Protein AF-A0A2K8PG82-F1 (afdb_monomer)

Secondary structure (DSSP, 8-state):
---------------------------PPPPHHHHHHHHHHHHHHTT--HHHHHHHHHHHHHTT--HHHHHHHHHHHHHHHHH-S---TTT-HHHHHHHHHHHHHHS-------TTS---PPPPPPPPPP---

pLDDT: mean 77.02, std 19.37, range [42.94, 98.12]

Organism: NCBI:txid58340

Foldseek 3Di:
DDDDDDDDDDDDDDDPPPPPPPPPVDPDDDDPVLVVLLVVLLVVQAQPALVRLVVVLVVCVVVVHDPSNNVSSVVQNVVRVVVVGRRDCVPDVVSVVVVVVVVVVPPPCPPPPPPPPPPPDDDDDDDDDDDDD

Structure (mmCIF, N/CA/C/O backbone):
data_AF-A0A2K8PG82-F1
#
_entry.id   AF-A0A2K8PG82-F1
#
loop_
_atom_site.group_PDB
_atom_site.id
_atom_site.type_symbol
_atom_site.label_atom_id
_atom_site.label_alt_id
_atom_site.label_comp_id
_atom_site.label_asym_id
_atom_site.label_entity_id
_atom_site.label_seq_id
_atom_site.pdbx_PDB_ins_code
_atom_site.Cartn_x
_atom_site.Cartn_y
_atom_site.Cartn_z
_atom_site.occupancy
_atom_site.B_iso_or_equiv
_atom_site.auth_seq_id
_atom_site.auth_comp_id
_atom_site.auth_asym_id
_atom_site.auth_atom_id
_atom_site.pdbx_PDB_model_num
ATOM 1 N N . MET A 1 1 ? 5.252 42.878 70.531 1.00 43.06 1 MET A N 1
ATOM 2 C CA . MET A 1 1 ? 6.003 42.266 69.415 1.00 43.06 1 MET A CA 1
ATOM 3 C C . MET A 1 1 ? 5.011 41.502 68.558 1.00 43.06 1 MET A C 1
ATOM 5 O O . MET A 1 1 ? 4.597 40.420 68.938 1.00 43.06 1 MET A O 1
ATOM 9 N N . THR A 1 2 ? 4.560 42.102 67.464 1.00 43.25 2 THR A N 1
ATOM 10 C CA . THR A 1 2 ? 3.666 41.485 66.473 1.00 43.25 2 THR A CA 1
ATOM 11 C C . THR A 1 2 ? 4.427 41.425 65.153 1.00 43.25 2 THR A C 1
ATOM 13 O O . THR A 1 2 ? 4.837 42.488 64.684 1.00 43.25 2 THR A O 1
ATOM 16 N N . PRO A 1 3 ? 4.672 40.248 64.557 1.00 52.38 3 PRO A N 1
ATOM 17 C CA . PRO A 1 3 ? 5.204 40.194 63.206 1.00 52.38 3 PRO A CA 1
ATOM 18 C C . PRO A 1 3 ? 4.101 40.446 62.168 1.00 52.38 3 PRO A C 1
ATOM 20 O O . PRO A 1 3 ? 2.964 39.998 62.314 1.00 52.38 3 PRO A O 1
ATOM 23 N N . SER A 1 4 ? 4.485 41.196 61.134 1.00 42.94 4 SER A N 1
ATOM 24 C CA . SER A 1 4 ? 3.740 41.506 59.915 1.00 42.94 4 SER A CA 1
ATOM 25 C C . SER A 1 4 ? 3.173 40.269 59.224 1.00 42.94 4 SER A C 1
ATOM 27 O O . SER A 1 4 ? 3.865 39.267 59.066 1.00 42.94 4 SER A O 1
ATOM 29 N N . ALA A 1 5 ? 1.954 40.393 58.706 1.00 48.25 5 ALA A N 1
ATOM 30 C CA . ALA A 1 5 ? 1.398 39.480 57.720 1.00 48.25 5 ALA A CA 1
ATOM 31 C C 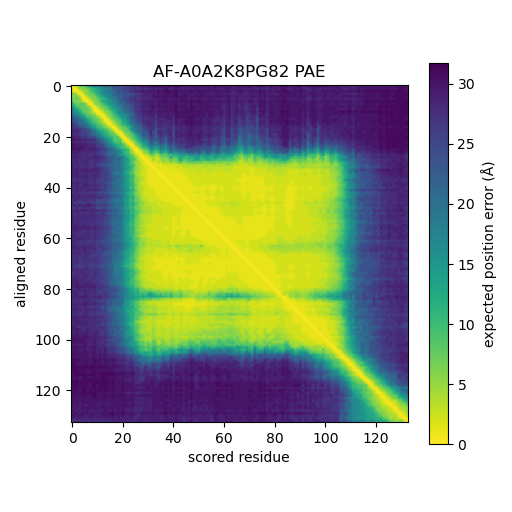. ALA A 1 5 ? 1.346 40.178 56.354 1.00 48.25 5 ALA A C 1
ATOM 33 O O . ALA A 1 5 ? 0.675 41.197 56.191 1.00 48.25 5 ALA A O 1
ATOM 34 N N . THR A 1 6 ? 2.051 39.630 55.367 1.00 52.75 6 THR A N 1
ATOM 35 C CA . THR A 1 6 ? 1.730 39.731 53.930 1.00 52.75 6 THR A CA 1
ATOM 36 C C . THR A 1 6 ? 2.380 38.533 53.204 1.00 52.75 6 THR A C 1
ATOM 38 O O . THR A 1 6 ? 3.178 37.825 53.815 1.00 52.75 6 THR A O 1
ATOM 41 N N . PRO A 1 7 ? 1.981 38.206 51.965 1.00 56.34 7 PRO A N 1
ATOM 42 C CA . PRO A 1 7 ? 1.109 37.085 51.633 1.00 56.34 7 PRO A CA 1
ATOM 43 C C . PRO A 1 7 ? 1.880 35.941 50.944 1.00 56.34 7 PRO A C 1
ATOM 45 O O . PRO A 1 7 ? 2.970 36.139 50.416 1.00 56.34 7 PRO A O 1
ATOM 48 N N . SER A 1 8 ? 1.309 34.741 50.863 1.00 44.09 8 SER A N 1
ATOM 49 C CA . SER A 1 8 ? 1.744 33.771 49.850 1.00 44.09 8 SER A CA 1
ATOM 50 C C . SER A 1 8 ? 0.539 33.296 49.072 1.00 44.09 8 SER A C 1
ATOM 52 O O . SER A 1 8 ? -0.352 32.624 49.586 1.00 44.09 8 SER A O 1
ATOM 54 N N . ALA A 1 9 ? 0.516 33.780 47.838 1.00 51.91 9 ALA A N 1
ATOM 55 C CA . ALA A 1 9 ? -0.427 33.442 46.807 1.00 51.91 9 ALA A CA 1
ATOM 56 C C . ALA A 1 9 ? -0.440 31.931 46.550 1.00 51.91 9 ALA A C 1
ATOM 58 O O . ALA A 1 9 ? 0.590 31.258 46.577 1.00 51.91 9 ALA A O 1
ATOM 59 N N . THR A 1 10 ? -1.641 31.441 46.272 1.00 61.31 10 THR A N 1
ATOM 60 C CA . THR A 1 10 ? -1.954 30.188 45.590 1.00 61.31 10 THR A CA 1
ATOM 61 C C . THR A 1 10 ? -0.931 29.863 44.491 1.00 61.31 10 THR A C 1
ATOM 63 O O . THR A 1 10 ? -0.684 30.732 43.652 1.00 61.31 10 THR A O 1
ATOM 66 N N . PRO A 1 11 ? -0.372 28.641 44.418 1.00 63.06 11 PRO A N 1
ATOM 67 C CA . PRO A 1 11 ? 0.352 28.219 43.224 1.00 63.06 11 PRO A CA 1
ATOM 68 C C . PRO A 1 11 ? -0.644 28.060 42.059 1.00 63.06 11 PRO A C 1
ATOM 70 O O . PRO A 1 11 ? -1.619 27.318 42.205 1.00 63.06 11 PRO A O 1
ATOM 73 N N . PRO A 1 12 ? -0.467 28.734 40.909 1.00 52.31 12 PRO A N 1
ATOM 74 C CA . PRO A 1 12 ? -1.252 28.419 39.728 1.00 52.31 12 PRO A CA 1
ATOM 75 C C . PRO A 1 12 ? -0.747 27.132 39.066 1.00 52.31 12 PRO A C 1
ATOM 77 O O . PRO A 1 12 ? 0.449 26.954 38.861 1.00 52.31 12 PRO A O 1
ATOM 80 N N . ALA A 1 13 ? -1.725 26.289 38.731 1.00 52.22 13 ALA A N 1
ATOM 81 C CA . ALA A 1 13 ? -1.764 25.314 37.645 1.00 52.22 13 ALA A CA 1
ATOM 82 C C . ALA A 1 13 ? -0.518 24.439 37.427 1.00 52.22 13 ALA A C 1
ATOM 84 O O . ALA A 1 13 ? 0.443 24.824 36.764 1.00 52.22 13 ALA A O 1
ATOM 85 N N . THR A 1 14 ? -0.628 23.185 37.869 1.00 55.62 14 THR A N 1
ATOM 86 C CA . THR A 1 14 ? 0.020 22.052 37.203 1.00 55.62 14 THR A CA 1
ATOM 87 C C . THR A 1 14 ? -0.182 22.196 35.687 1.00 55.62 14 THR A C 1
ATOM 89 O O . THR A 1 14 ? -1.331 22.390 35.272 1.00 55.62 14 THR A O 1
ATOM 92 N N . PRO A 1 15 ? 0.876 22.153 34.855 1.00 58.94 15 PRO A N 1
ATOM 93 C CA . PRO A 1 15 ? 0.691 22.100 33.409 1.00 58.94 15 PRO A CA 1
ATOM 94 C C . PRO A 1 15 ? -0.191 20.891 33.058 1.00 58.94 15 PRO A C 1
ATOM 96 O O . PRO A 1 15 ? -0.162 19.896 33.792 1.00 58.94 15 PRO A O 1
ATOM 99 N N . PRO A 1 16 ? -1.009 20.967 31.991 1.00 54.69 16 PRO A N 1
ATOM 100 C CA . PRO A 1 16 ? -1.731 19.799 31.522 1.00 54.69 16 PRO A CA 1
ATOM 101 C C . PRO A 1 16 ? -0.721 18.680 31.303 1.00 54.69 16 PRO A C 1
ATOM 103 O O . PRO A 1 16 ? 0.362 18.906 30.772 1.00 54.69 16 PRO A O 1
ATOM 106 N N . ASP A 1 17 ? -1.100 17.510 31.791 1.00 54.00 17 ASP A N 1
ATOM 107 C CA . ASP A 1 17 ? -0.487 16.220 31.546 1.00 54.00 17 ASP A CA 1
ATOM 108 C C . ASP A 1 17 ? -0.034 16.124 30.076 1.00 54.00 17 ASP A C 1
ATOM 110 O O . ASP A 1 17 ? -0.809 15.775 29.190 1.00 54.00 17 ASP A O 1
ATOM 114 N N . GLU A 1 18 ? 1.238 16.436 29.807 1.00 45.66 18 GLU A N 1
ATOM 115 C CA . GLU A 1 18 ? 1.930 16.101 28.555 1.00 45.66 18 GLU A CA 1
ATOM 116 C C . GLU A 1 18 ? 2.244 14.593 28.509 1.00 45.66 18 GLU A C 1
ATOM 118 O O . GLU A 1 18 ? 3.191 14.154 27.868 1.00 45.66 18 GLU A O 1
ATOM 123 N N . SER A 1 19 ? 1.406 13.773 29.154 1.00 45.84 19 SER A N 1
ATOM 124 C CA . SER A 1 19 ? 1.235 12.359 28.837 1.00 45.84 19 SER A CA 1
ATOM 125 C C . SER A 1 19 ? 0.207 12.206 27.712 1.00 45.84 19 SER A C 1
ATOM 127 O O . SER A 1 19 ? -0.582 11.261 27.681 1.00 45.84 19 SER A O 1
ATOM 129 N N . ALA A 1 20 ? 0.234 13.106 26.723 1.00 48.38 20 ALA A N 1
ATOM 130 C CA . ALA A 1 20 ? -0.091 12.698 25.368 1.00 48.38 20 ALA A CA 1
ATOM 131 C C . ALA A 1 20 ? 1.030 11.743 24.969 1.00 48.38 20 ALA A C 1
ATOM 133 O O . ALA A 1 20 ? 2.053 12.159 24.439 1.00 48.38 20 ALA A O 1
ATOM 134 N N . VAL A 1 21 ? 0.849 10.483 25.365 1.00 45.78 21 VAL A N 1
ATOM 135 C CA . VAL A 1 21 ? 1.650 9.335 24.981 1.00 45.78 21 VAL A CA 1
ATOM 136 C C . VAL A 1 21 ? 2.074 9.515 23.533 1.00 45.78 21 VAL A C 1
ATOM 138 O O . VAL A 1 21 ? 1.299 9.307 22.599 1.00 45.78 21 VAL A O 1
AT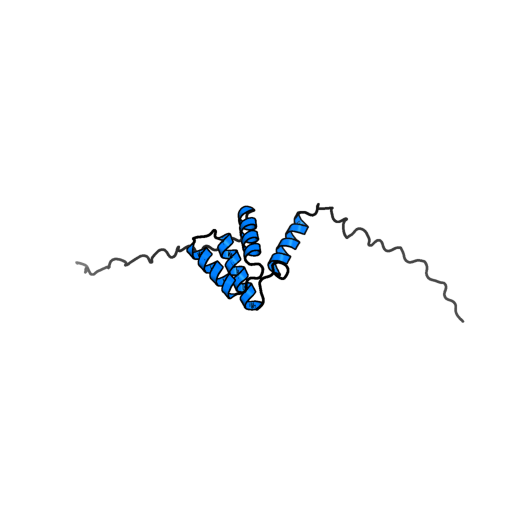OM 141 N N . GLU A 1 22 ? 3.327 9.929 23.362 1.00 43.25 22 GLU A N 1
ATOM 142 C CA . GLU A 1 22 ? 4.121 9.562 22.215 1.00 43.25 22 GL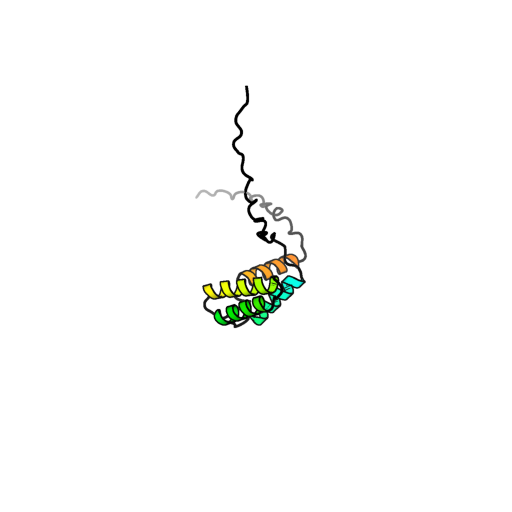U A CA 1
ATOM 143 C C . GLU A 1 22 ? 4.020 8.043 22.205 1.00 43.25 22 GLU A C 1
ATOM 145 O O . GLU A 1 22 ? 4.689 7.343 22.966 1.00 43.25 22 GLU A O 1
ATOM 150 N N . ALA A 1 23 ? 3.047 7.531 21.452 1.00 49.56 23 ALA A N 1
ATOM 151 C CA . ALA A 1 23 ? 2.952 6.135 21.116 1.00 49.56 23 ALA A CA 1
ATOM 152 C C . ALA A 1 23 ? 4.149 5.872 20.207 1.00 49.56 23 ALA A C 1
ATOM 154 O O . ALA A 1 23 ? 4.022 5.737 18.992 1.00 49.56 23 ALA A O 1
ATOM 155 N N . VAL A 1 24 ? 5.338 5.855 20.812 1.00 47.69 24 VAL A N 1
ATOM 156 C CA . VAL A 1 24 ? 6.472 5.101 20.329 1.00 47.69 24 VAL A CA 1
ATOM 157 C C . VAL A 1 24 ? 5.925 3.689 20.303 1.00 47.69 24 VAL A C 1
ATOM 159 O O . VAL A 1 24 ? 5.869 3.004 21.323 1.00 47.69 24 VAL A O 1
ATOM 162 N N . ALA A 1 25 ? 5.357 3.312 19.160 1.00 54.88 25 ALA A N 1
ATOM 163 C CA . ALA A 1 25 ? 5.013 1.941 18.893 1.00 54.88 25 ALA A CA 1
ATOM 164 C C . ALA A 1 25 ? 6.334 1.194 19.040 1.00 54.88 25 ALA A C 1
ATOM 166 O O . ALA A 1 25 ? 7.198 1.276 18.164 1.00 54.88 25 ALA A O 1
ATOM 167 N N . GLU A 1 26 ? 6.519 0.557 20.200 1.00 52.03 26 GLU A N 1
ATOM 168 C CA . GLU A 1 26 ? 7.563 -0.434 20.420 1.00 52.03 26 GLU A CA 1
ATOM 169 C C . GLU A 1 26 ? 7.655 -1.262 19.135 1.00 52.03 26 GLU A C 1
ATOM 171 O O . GLU A 1 26 ? 6.597 -1.619 18.600 1.00 52.03 26 GLU A O 1
ATOM 176 N N . PRO A 1 27 ? 8.856 -1.525 18.590 1.00 57.81 27 PRO A N 1
ATOM 177 C CA . PRO A 1 27 ? 8.999 -2.297 17.365 1.00 57.81 27 PRO A CA 1
ATOM 178 C C . PRO A 1 27 ? 8.396 -3.692 17.571 1.00 57.81 27 PRO A C 1
ATOM 180 O O . PRO A 1 27 ? 9.050 -4.626 18.029 1.00 57.81 27 PRO A O 1
ATOM 183 N N . HIS A 1 28 ? 7.110 -3.811 17.259 1.00 68.44 28 HIS A N 1
ATOM 184 C CA . HIS A 1 2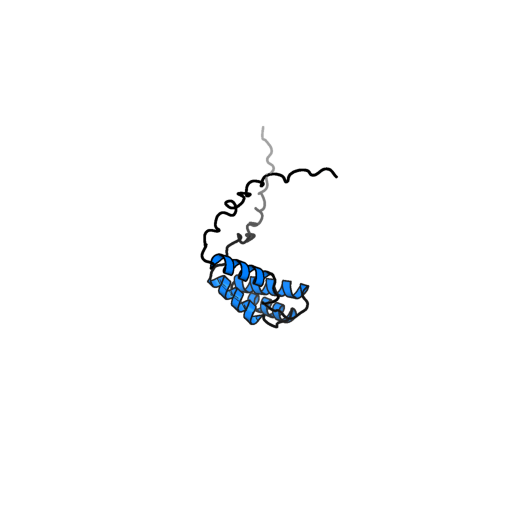8 ? 6.329 -5.021 17.371 1.00 68.44 28 HIS A CA 1
ATOM 185 C C . HIS A 1 28 ? 6.451 -5.765 16.052 1.00 68.44 28 HIS A C 1
ATOM 187 O O . HIS A 1 28 ? 6.250 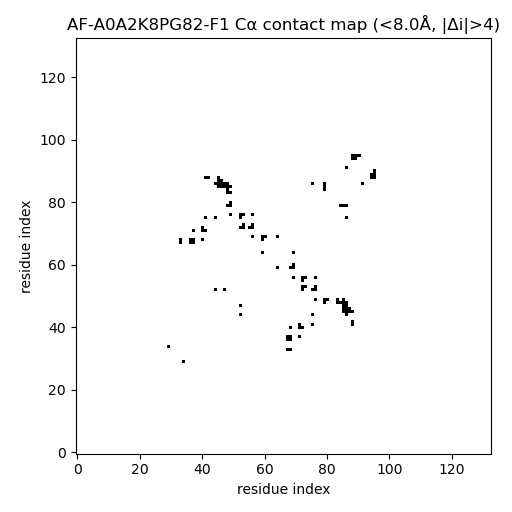-5.200 14.972 1.00 68.44 28 HIS A O 1
ATOM 193 N N . GLU A 1 29 ? 6.803 -7.045 16.135 1.00 75.38 29 GLU A N 1
ATOM 194 C CA . GLU A 1 29 ? 6.717 -7.906 14.969 1.00 75.38 29 GLU A CA 1
ATOM 195 C C . GLU A 1 29 ? 5.247 -7.965 14.527 1.00 75.38 29 GLU A C 1
ATOM 197 O O . GLU A 1 29 ? 4.407 -8.363 15.331 1.00 75.38 29 GLU A O 1
ATOM 202 N N . PRO A 1 30 ? 4.915 -7.595 13.277 1.00 79.75 30 PRO A N 1
ATOM 203 C CA . PRO A 1 30 ? 3.526 -7.495 12.862 1.00 79.75 30 PRO A CA 1
ATOM 204 C C . PRO A 1 30 ? 2.826 -8.847 12.986 1.00 79.75 30 PRO A C 1
ATOM 206 O O . PRO A 1 30 ? 3.335 -9.861 12.508 1.00 79.75 30 PRO A O 1
ATOM 209 N N . GLY A 1 31 ? 1.638 -8.878 13.582 1.00 86.38 31 GLY A N 1
ATOM 210 C CA . GLY A 1 31 ? 0.850 -10.101 13.722 1.00 86.38 31 GLY A CA 1
ATOM 211 C C . GLY A 1 31 ? 0.396 -10.675 12.365 1.00 86.38 31 GLY A C 1
ATOM 212 O O . GLY A 1 31 ? 0.438 -9.992 11.341 1.00 86.38 31 GLY A O 1
ATOM 213 N N . PRO A 1 32 ? -0.081 -11.936 12.297 1.00 86.38 32 PRO A N 1
ATOM 214 C CA . PRO A 1 32 ? -0.599 -12.519 11.051 1.00 86.38 32 PRO A CA 1
ATOM 215 C C . PRO A 1 32 ? -1.738 -11.708 10.408 1.00 86.38 32 PRO A C 1
ATOM 217 O O . PRO A 1 32 ? -1.771 -11.558 9.189 1.00 86.38 32 PRO A O 1
ATOM 220 N N . GLY A 1 33 ? -2.644 -11.154 11.223 1.00 88.81 33 GLY A N 1
ATOM 221 C CA . GLY A 1 33 ? -3.746 -10.310 10.749 1.00 88.81 33 GLY A CA 1
ATOM 222 C C . GLY A 1 33 ? -3.267 -8.984 10.158 1.00 88.81 33 GLY A C 1
ATOM 223 O O . GLY A 1 33 ? -3.714 -8.598 9.080 1.00 88.81 33 GLY A O 1
ATOM 224 N N . GLU A 1 34 ? -2.300 -8.335 10.808 1.00 92.06 34 GLU A N 1
ATOM 225 C CA . GLU A 1 34 ? -1.684 -7.104 10.306 1.00 92.06 34 GLU A CA 1
ATOM 226 C C . GLU A 1 34 ? -0.924 -7.363 9.006 1.00 92.06 34 GLU A C 1
ATOM 228 O O . GLU A 1 34 ? -1.084 -6.624 8.040 1.00 92.06 34 GLU A O 1
ATOM 233 N N . ARG A 1 35 ? -0.151 -8.455 8.934 1.00 91.00 35 ARG A N 1
ATOM 234 C CA . ARG A 1 35 ? 0.538 -8.868 7.701 1.00 91.00 35 ARG A CA 1
ATOM 235 C C . ARG A 1 35 ? -0.447 -9.050 6.545 1.00 91.00 35 ARG A C 1
ATOM 237 O O . ARG A 1 35 ? -0.223 -8.492 5.475 1.00 91.00 35 ARG A O 1
ATOM 244 N N . ALA A 1 36 ? -1.558 -9.749 6.777 1.00 92.69 36 ALA A N 1
ATOM 245 C CA . ALA A 1 36 ? -2.602 -9.924 5.769 1.00 92.69 36 ALA A CA 1
ATOM 246 C C . ALA A 1 36 ? -3.263 -8.593 5.366 1.00 92.69 36 ALA A C 1
ATOM 248 O O . ALA A 1 36 ? -3.584 -8.396 4.196 1.00 92.69 36 ALA A O 1
ATOM 249 N N . ALA A 1 37 ? -3.455 -7.665 6.308 1.00 95.06 37 ALA A N 1
ATOM 250 C CA . ALA A 1 37 ? -3.987 -6.339 6.015 1.00 95.06 37 ALA A CA 1
ATOM 251 C C . ALA A 1 37 ? -3.038 -5.527 5.121 1.00 95.06 37 ALA A C 1
ATOM 253 O O . ALA A 1 37 ? -3.480 -4.980 4.112 1.00 95.06 37 ALA A O 1
ATOM 254 N N . ARG A 1 38 ? -1.736 -5.528 5.429 1.00 94.75 38 ARG A N 1
ATOM 255 C CA . ARG A 1 38 ? -0.706 -4.881 4.600 1.00 94.75 38 ARG A CA 1
ATOM 256 C C . ARG A 1 38 ? -0.619 -5.507 3.207 1.00 94.75 38 ARG A C 1
ATOM 258 O O . ARG A 1 38 ? -0.537 -4.790 2.217 1.00 94.75 38 ARG A O 1
ATOM 265 N N . ASP A 1 39 ? -0.696 -6.835 3.110 1.00 94.94 39 ASP A N 1
ATOM 266 C CA . ASP A 1 39 ? -0.660 -7.537 1.821 1.00 94.94 39 ASP A CA 1
ATOM 267 C C . ASP A 1 39 ? -1.885 -7.197 0.942 1.00 94.94 39 ASP A C 1
ATOM 269 O O . ASP A 1 39 ? -1.736 -7.050 -0.273 1.00 94.94 39 ASP A O 1
ATOM 273 N N . ARG A 1 40 ? -3.071 -6.969 1.531 1.00 96.31 40 ARG A N 1
ATOM 274 C CA . ARG A 1 40 ? -4.242 -6.448 0.794 1.00 96.31 40 ARG A CA 1
ATOM 275 C C . ARG A 1 40 ? -4.019 -5.032 0.274 1.00 96.31 40 ARG A C 1
ATOM 277 O O . ARG A 1 40 ? -4.254 -4.793 -0.904 1.00 96.31 40 ARG A O 1
ATOM 284 N N . VAL A 1 41 ? -3.502 -4.135 1.113 1.00 97.62 41 VAL A N 1
ATOM 285 C CA . VAL A 1 41 ? -3.176 -2.757 0.706 1.00 97.62 41 VAL A CA 1
ATOM 286 C C . VAL A 1 41 ? -2.211 -2.748 -0.481 1.00 97.62 41 VAL A C 1
ATOM 288 O O . VAL A 1 41 ? -2.447 -2.057 -1.465 1.00 97.62 41 VAL A O 1
ATOM 291 N N . ARG A 1 42 ? -1.163 -3.579 -0.450 1.00 96.94 42 ARG A N 1
ATOM 292 C CA . ARG A 1 42 ? -0.214 -3.706 -1.571 1.00 96.94 42 ARG A CA 1
ATOM 293 C C . ARG A 1 42 ? -0.874 -4.194 -2.855 1.00 96.94 42 ARG A C 1
ATOM 295 O O . ARG A 1 42 ? -0.504 -3.740 -3.935 1.00 96.94 42 ARG A O 1
ATOM 302 N N . ALA A 1 43 ? -1.810 -5.136 -2.746 1.00 96.94 43 ALA A N 1
ATOM 303 C CA . ALA A 1 43 ? -2.553 -5.644 -3.892 1.00 96.94 43 ALA A CA 1
ATOM 304 C C . ALA A 1 43 ? -3.474 -4.567 -4.488 1.00 96.94 43 ALA A C 1
ATOM 306 O O . ALA A 1 43 ? -3.526 -4.426 -5.706 1.00 96.94 43 ALA A O 1
ATOM 307 N N . GLU A 1 44 ? -4.148 -3.783 -3.645 1.00 97.38 44 GLU A N 1
ATOM 308 C CA . GLU A 1 44 ? -4.994 -2.656 -4.061 1.00 97.38 44 GLU A CA 1
ATOM 309 C C . GLU A 1 44 ? -4.181 -1.517 -4.687 1.00 97.38 44 GLU A C 1
ATOM 311 O O . GLU A 1 44 ? -4.597 -0.921 -5.677 1.00 97.38 44 GLU A O 1
ATOM 316 N N . ALA A 1 45 ? -3.000 -1.238 -4.139 1.00 97.31 45 ALA A N 1
ATOM 317 C CA . ALA A 1 45 ? -2.111 -0.197 -4.629 1.00 97.31 45 ALA A CA 1
ATOM 318 C C . ALA A 1 45 ? -1.424 -0.555 -5.956 1.00 97.31 45 ALA A C 1
ATOM 320 O O . ALA A 1 45 ? -0.832 0.320 -6.582 1.00 97.31 45 ALA A O 1
ATOM 321 N N . ALA A 1 46 ? -1.434 -1.819 -6.391 1.00 97.19 46 ALA A N 1
ATOM 322 C CA . ALA A 1 46 ? -0.702 -2.248 -7.580 1.00 97.19 46 ALA A CA 1
ATOM 323 C C . ALA A 1 46 ? -1.147 -1.467 -8.834 1.00 97.19 46 ALA A C 1
ATOM 325 O O . ALA A 1 46 ? -2.317 -1.458 -9.208 1.00 97.19 46 ALA A O 1
ATOM 326 N N . GLY A 1 47 ? -0.194 -0.811 -9.499 1.00 96.75 47 GLY A N 1
ATOM 327 C CA . GLY A 1 47 ? -0.440 0.053 -10.656 1.00 96.75 47 GLY A CA 1
ATOM 328 C C . GLY A 1 47 ? -0.852 1.490 -10.313 1.00 96.75 47 GLY A C 1
ATOM 329 O O . GLY A 1 47 ? -0.958 2.319 -11.217 1.00 96.75 47 GLY A O 1
ATOM 330 N N . MET A 1 48 ? -1.061 1.813 -9.036 1.00 97.38 48 MET A N 1
ATOM 331 C CA . MET A 1 48 ? -1.490 3.136 -8.589 1.00 97.38 48 MET A CA 1
ATOM 332 C C . MET A 1 48 ? -0.321 4.130 -8.596 1.00 97.38 48 MET A C 1
ATOM 334 O O . MET A 1 48 ? 0.820 3.776 -8.304 1.00 97.38 48 MET A O 1
ATOM 338 N N . THR A 1 49 ? -0.592 5.386 -8.939 1.00 96.50 49 THR A N 1
ATOM 339 C CA . THR A 1 49 ? 0.386 6.481 -8.872 1.00 96.50 49 THR A CA 1
ATOM 340 C C . THR A 1 49 ? 0.279 7.226 -7.541 1.00 96.50 49 THR A C 1
ATOM 342 O O . THR A 1 49 ? -0.697 7.062 -6.808 1.00 96.50 49 THR A O 1
ATOM 345 N N . HIS A 1 50 ? 1.271 8.071 -7.235 1.00 96.00 50 HIS A N 1
ATOM 346 C CA . HIS A 1 50 ? 1.338 8.841 -5.984 1.00 96.00 50 HIS A CA 1
ATOM 347 C C . HIS A 1 50 ? 0.019 9.551 -5.598 1.00 96.00 50 HIS A C 1
ATOM 349 O O . HIS A 1 50 ? -0.436 9.342 -4.473 1.00 96.00 50 HIS A O 1
ATOM 355 N N . PRO A 1 51 ? -0.675 10.288 -6.496 1.00 96.25 51 PRO A N 1
ATOM 356 C CA . PRO A 1 51 ? -1.944 10.928 -6.144 1.00 96.25 51 PRO A CA 1
ATOM 357 C C . PRO A 1 51 ? -3.035 9.942 -5.716 1.00 96.25 51 PRO A C 1
ATOM 359 O O . PRO A 1 51 ? -3.768 10.225 -4.773 1.00 96.25 51 PRO A O 1
ATOM 362 N N . GLY A 1 52 ? -3.120 8.782 -6.375 1.00 96.50 52 GLY A N 1
ATOM 363 C CA . GLY A 1 52 ? -4.096 7.750 -6.026 1.00 96.50 52 GLY A CA 1
ATOM 364 C C . GLY A 1 52 ? -3.799 7.119 -4.667 1.00 96.50 52 GLY A C 1
ATOM 365 O O . GLY A 1 52 ? -4.704 6.966 -3.851 1.00 96.50 52 GLY A O 1
ATOM 366 N N . ALA A 1 53 ? -2.526 6.827 -4.383 1.00 97.12 53 ALA A N 1
ATOM 367 C CA . ALA A 1 53 ? -2.120 6.287 -3.086 1.00 97.12 53 ALA A CA 1
ATOM 368 C C . ALA A 1 53 ? -2.378 7.290 -1.948 1.00 97.12 53 ALA A C 1
ATOM 370 O O . ALA A 1 53 ? -2.839 6.908 -0.873 1.00 97.12 53 ALA A O 1
ATOM 371 N N . ARG A 1 54 ? -2.150 8.585 -2.200 1.00 97.81 54 ARG A N 1
ATOM 372 C CA . ARG A 1 54 ? -2.471 9.662 -1.259 1.00 97.81 54 ARG A CA 1
ATOM 373 C C . ARG A 1 54 ? -3.975 9.769 -0.997 1.00 97.81 54 ARG A C 1
ATOM 375 O O . ARG A 1 54 ? -4.374 9.919 0.153 1.00 97.81 54 ARG A O 1
ATOM 382 N N . GLU A 1 55 ? -4.812 9.688 -2.029 1.00 98.12 55 GLU A N 1
ATOM 383 C CA . GLU A 1 55 ? -6.272 9.688 -1.863 1.00 98.12 55 GLU A CA 1
ATOM 384 C C . GLU A 1 55 ? -6.742 8.484 -1.032 1.00 98.12 55 GLU A C 1
ATOM 386 O O . GLU A 1 55 ? -7.518 8.647 -0.089 1.00 98.12 55 GLU A O 1
ATOM 391 N N . ALA A 1 56 ? -6.217 7.291 -1.323 1.00 98.00 56 ALA A N 1
ATOM 392 C CA . ALA A 1 56 ? -6.524 6.076 -0.576 1.00 98.00 56 ALA A CA 1
ATOM 393 C C . ALA A 1 56 ? -6.082 6.161 0.897 1.00 98.00 56 ALA A C 1
ATOM 395 O O . ALA A 1 56 ? -6.827 5.741 1.785 1.00 98.00 56 ALA A O 1
ATOM 396 N N . LEU A 1 57 ? -4.915 6.755 1.176 1.00 98.12 57 LEU A N 1
ATOM 397 C CA . LEU A 1 57 ? -4.439 7.006 2.539 1.00 98.12 57 LEU A CA 1
ATOM 398 C C . LEU A 1 57 ? -5.400 7.909 3.321 1.00 98.12 57 LEU A C 1
ATOM 400 O O . LEU A 1 57 ? -5.771 7.594 4.453 1.00 98.12 57 LEU A O 1
ATOM 404 N N . GLU A 1 58 ? -5.819 9.022 2.722 1.00 98.12 58 GLU A N 1
ATOM 405 C CA . GLU A 1 58 ? -6.749 9.954 3.362 1.00 98.12 58 GLU A CA 1
ATOM 406 C C . GLU A 1 58 ? -8.125 9.311 3.582 1.00 98.12 58 GLU A C 1
ATOM 408 O O . GLU A 1 58 ? -8.710 9.455 4.658 1.00 98.12 58 GLU A O 1
ATOM 413 N N . ALA A 1 59 ? -8.609 8.513 2.624 1.00 98.00 59 ALA A N 1
ATOM 414 C CA . ALA A 1 59 ? -9.839 7.741 2.780 1.00 98.00 59 ALA A CA 1
ATOM 415 C C . ALA A 1 59 ? -9.739 6.713 3.921 1.00 98.00 59 ALA A C 1
ATOM 417 O O . ALA A 1 59 ? -10.658 6.607 4.736 1.00 98.00 59 ALA A O 1
ATOM 418 N N . ALA A 1 60 ? -8.618 5.993 4.031 1.00 97.31 60 ALA A N 1
ATOM 419 C CA . ALA A 1 60 ? -8.386 5.029 5.105 1.00 97.31 60 ALA A CA 1
ATOM 420 C C . ALA A 1 60 ? -8.362 5.706 6.486 1.00 97.31 60 ALA A C 1
ATOM 422 O O . ALA A 1 60 ? -8.973 5.204 7.432 1.00 97.31 60 ALA A O 1
ATOM 423 N N . ARG A 1 61 ? -7.718 6.876 6.600 1.00 97.31 61 ARG A N 1
ATOM 424 C CA . ARG A 1 61 ? -7.718 7.686 7.830 1.00 97.31 61 ARG A CA 1
ATOM 425 C C . ARG A 1 61 ? -9.123 8.161 8.192 1.00 97.31 61 ARG A C 1
ATOM 427 O O . ARG A 1 61 ? -9.543 7.995 9.334 1.00 97.31 61 ARG A O 1
ATOM 434 N N . ALA A 1 62 ? -9.868 8.697 7.225 1.00 96.75 62 ALA A N 1
ATOM 435 C CA . ALA A 1 62 ? -11.231 9.182 7.438 1.00 96.75 62 ALA A CA 1
ATOM 436 C C . ALA A 1 62 ? -12.208 8.061 7.832 1.00 96.75 62 ALA A C 1
ATOM 438 O O . ALA A 1 62 ? -13.122 8.286 8.623 1.00 96.75 62 ALA A O 1
ATOM 439 N N . ALA A 1 63 ? -11.998 6.849 7.316 1.00 96.69 63 ALA A N 1
ATOM 440 C CA . ALA A 1 63 ? -12.785 5.672 7.667 1.00 96.69 63 ALA A CA 1
ATOM 441 C C . ALA A 1 63 ? -12.431 5.078 9.044 1.00 96.69 63 ALA A C 1
ATOM 443 O O . ALA A 1 63 ? -13.107 4.149 9.486 1.00 96.69 63 ALA A O 1
ATOM 444 N N . GLY A 1 64 ? -11.382 5.571 9.715 1.00 94.38 64 GLY A N 1
ATOM 445 C CA . GLY A 1 64 ? -10.874 4.965 10.947 1.00 94.38 64 GLY A CA 1
ATOM 446 C C . GLY A 1 64 ? -10.361 3.542 10.720 1.00 94.38 64 GLY A C 1
ATOM 447 O O . GLY A 1 64 ? -10.610 2.661 11.543 1.00 94.38 64 GLY A O 1
ATOM 448 N N . ALA A 1 65 ? -9.712 3.299 9.575 1.00 94.81 65 ALA A N 1
ATOM 449 C CA . ALA A 1 65 ? -9.174 1.992 9.227 1.00 94.81 65 ALA A CA 1
ATOM 450 C C . ALA A 1 65 ? -8.133 1.507 10.249 1.00 94.81 65 ALA A C 1
ATOM 452 O O . ALA A 1 65 ? -7.545 2.287 10.999 1.00 94.81 65 ALA A O 1
ATOM 453 N N . ASP A 1 66 ? -7.889 0.196 10.234 1.00 93.75 66 ASP A N 1
ATOM 454 C CA . ASP A 1 66 ? -6.880 -0.441 11.075 1.00 93.75 66 ASP A CA 1
ATOM 455 C C . ASP A 1 66 ? -5.508 0.260 10.942 1.00 93.75 66 ASP A C 1
ATOM 457 O O . ASP A 1 66 ? -5.100 0.605 9.824 1.00 93.75 66 ASP A O 1
ATOM 461 N N . PRO A 1 67 ? -4.768 0.471 12.045 1.00 93.38 67 PRO A N 1
ATOM 462 C CA . PRO A 1 67 ? -3.490 1.178 12.007 1.00 93.38 67 PRO A CA 1
ATOM 463 C C . PRO A 1 67 ? -2.470 0.530 11.063 1.00 93.38 67 PRO A C 1
ATOM 465 O O . PRO A 1 67 ? -1.691 1.249 10.437 1.00 93.38 67 PRO A O 1
ATOM 468 N N . ALA A 1 68 ? -2.486 -0.797 10.883 1.00 93.00 68 ALA A N 1
ATOM 469 C CA . ALA A 1 68 ? -1.597 -1.468 9.939 1.00 93.00 68 ALA A CA 1
ATOM 470 C C . ALA A 1 68 ? -1.939 -1.137 8.477 1.00 93.00 68 ALA A C 1
ATOM 472 O O . ALA A 1 68 ? -1.035 -1.083 7.644 1.00 93.00 68 ALA A O 1
ATOM 473 N N . VAL A 1 69 ? -3.218 -0.892 8.1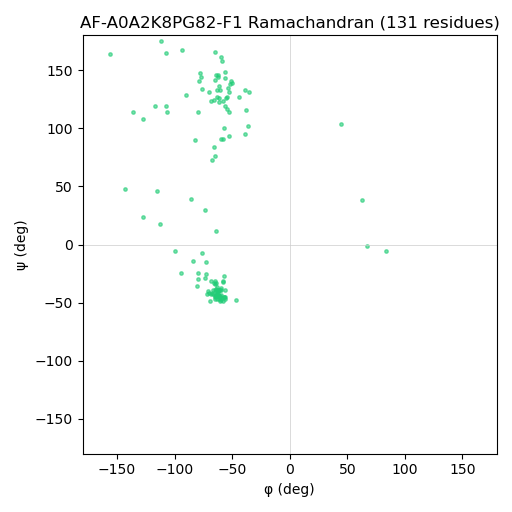67 1.00 96.62 69 VAL A N 1
ATOM 474 C CA . VAL A 1 69 ? -3.675 -0.446 6.839 1.00 96.62 69 VAL A CA 1
ATOM 475 C C . VAL A 1 69 ? -3.199 0.978 6.571 1.00 96.62 69 VAL A C 1
ATOM 477 O O . VAL A 1 69 ? -2.604 1.237 5.527 1.00 96.62 69 VAL A O 1
ATOM 480 N N . VAL A 1 70 ? -3.410 1.889 7.526 1.00 97.12 70 VAL A N 1
ATOM 481 C CA . VAL A 1 70 ? -2.985 3.294 7.401 1.00 97.12 70 VAL A CA 1
ATOM 482 C C . VAL A 1 70 ? -1.465 3.395 7.262 1.00 97.12 70 VAL A C 1
ATOM 484 O O . VAL A 1 70 ? -0.975 4.115 6.393 1.00 97.12 70 VAL A O 1
ATOM 487 N N . ALA A 1 71 ? -0.719 2.641 8.073 1.00 95.81 71 ALA A N 1
ATOM 488 C CA . ALA A 1 71 ? 0.739 2.623 8.021 1.00 95.81 71 ALA A CA 1
ATOM 489 C C . ALA A 1 71 ? 1.271 2.122 6.668 1.00 95.81 71 ALA A C 1
ATOM 491 O O . ALA A 1 71 ? 2.228 2.688 6.141 1.00 95.81 71 ALA A O 1
ATOM 492 N N . GLU A 1 72 ? 0.657 1.092 6.075 1.00 97.00 72 GLU A N 1
ATOM 493 C CA . GLU A 1 72 ? 1.105 0.593 4.770 1.00 97.00 72 GLU A CA 1
ATOM 494 C C . GLU A 1 72 ? 0.772 1.569 3.637 1.00 97.00 72 GLU A C 1
ATOM 496 O O . GLU A 1 72 ? 1.622 1.792 2.777 1.00 97.00 72 GLU A O 1
ATOM 501 N N . TRP A 1 73 ? -0.404 2.209 3.656 1.00 98.12 73 TRP A N 1
ATOM 502 C CA . TRP A 1 73 ? -0.741 3.249 2.677 1.00 98.12 73 TRP A CA 1
ATOM 503 C C . TRP A 1 73 ? 0.236 4.424 2.724 1.00 98.12 73 TRP A C 1
ATOM 505 O O . TRP A 1 73 ? 0.701 4.868 1.677 1.00 98.12 73 TRP A O 1
ATOM 515 N N . GLN A 1 74 ? 0.599 4.885 3.924 1.00 96.62 74 GLN A N 1
ATOM 516 C CA . GLN A 1 74 ? 1.589 5.948 4.091 1.00 96.62 74 GLN A CA 1
ATOM 517 C C . GLN A 1 74 ? 2.950 5.540 3.523 1.00 96.62 74 GLN A C 1
ATOM 519 O O . GLN A 1 74 ? 3.567 6.281 2.766 1.00 96.62 74 GLN A O 1
ATOM 524 N N . ARG A 1 75 ? 3.389 4.320 3.820 1.00 95.81 75 ARG A N 1
ATOM 525 C CA . ARG A 1 75 ? 4.673 3.798 3.361 1.00 95.81 75 ARG A CA 1
ATOM 526 C C . ARG A 1 75 ? 4.736 3.617 1.834 1.00 95.81 75 ARG A C 1
ATOM 528 O O . ARG A 1 75 ? 5.801 3.778 1.238 1.00 95.81 75 ARG A O 1
ATOM 535 N N . ILE A 1 76 ? 3.614 3.278 1.195 1.00 96.19 76 ILE A N 1
ATOM 536 C CA . ILE A 1 76 ? 3.496 3.226 -0.271 1.00 96.19 76 ILE A CA 1
ATOM 537 C C . ILE A 1 76 ? 3.496 4.636 -0.871 1.00 96.19 76 ILE A C 1
ATOM 539 O O . ILE A 1 76 ? 4.169 4.857 -1.875 1.00 96.19 76 ILE A O 1
ATOM 543 N N . GLU A 1 77 ? 2.777 5.585 -0.268 1.00 95.62 77 GLU A N 1
ATOM 544 C CA . GLU A 1 77 ? 2.759 6.986 -0.707 1.00 95.62 77 GLU A CA 1
ATOM 545 C C . GLU A 1 77 ? 4.172 7.580 -0.697 1.00 95.62 77 GLU A C 1
ATOM 547 O O . GLU A 1 77 ? 4.623 8.065 -1.734 1.00 95.62 77 GLU A O 1
ATOM 552 N N . GLU A 1 78 ? 4.913 7.402 0.399 1.00 94.38 78 GLU A N 1
ATOM 553 C CA . GLU A 1 78 ? 6.307 7.838 0.532 1.00 94.38 78 GLU A CA 1
ATOM 554 C C . GLU A 1 78 ? 7.208 7.185 -0.531 1.00 94.38 78 GLU A C 1
ATOM 556 O O . GLU A 1 78 ? 7.960 7.868 -1.223 1.00 94.38 78 GLU A O 1
ATOM 561 N N . HIS A 1 79 ? 7.080 5.870 -0.749 1.00 93.75 79 HIS A N 1
ATOM 562 C CA . HIS A 1 79 ? 7.841 5.176 -1.793 1.00 93.75 79 HIS A CA 1
ATOM 563 C C . HIS A 1 79 ? 7.560 5.731 -3.201 1.00 93.75 79 HIS A C 1
ATOM 565 O O . HIS A 1 79 ? 8.466 5.821 -4.033 1.00 93.75 79 HIS A O 1
ATOM 571 N N . LEU A 1 80 ? 6.310 6.104 -3.481 1.00 94.69 80 LEU A N 1
ATOM 572 C CA . LEU A 1 80 ? 5.905 6.632 -4.782 1.00 94.69 80 LEU A CA 1
ATOM 573 C C . LEU A 1 80 ? 6.383 8.063 -5.028 1.00 94.69 80 LEU A C 1
ATOM 575 O O . LEU A 1 80 ? 6.625 8.404 -6.189 1.00 94.69 80 LEU A O 1
ATOM 579 N N . VAL A 1 81 ? 6.554 8.872 -3.975 1.00 92.81 81 VAL A N 1
ATOM 580 C CA . VAL A 1 81 ? 7.183 10.202 -4.081 1.00 92.81 81 VAL A CA 1
ATOM 581 C C . VAL A 1 81 ? 8.581 10.079 -4.685 1.00 92.81 81 VAL A C 1
ATOM 583 O O . VAL A 1 81 ? 8.919 10.822 -5.606 1.00 92.81 81 VAL A O 1
ATOM 586 N N . ASP A 1 82 ? 9.364 9.107 -4.217 1.00 88.19 82 ASP A N 1
ATOM 587 C CA . ASP A 1 82 ? 10.758 8.937 -4.633 1.00 88.19 82 ASP A CA 1
ATOM 588 C C . ASP A 1 82 ? 10.906 8.229 -5.991 1.00 88.19 82 ASP A C 1
ATOM 590 O O . ASP A 1 82 ? 11.883 8.452 -6.709 1.00 88.19 82 ASP A O 1
ATOM 594 N N . HIS A 1 83 ? 9.963 7.350 -6.353 1.00 84.81 83 HIS A N 1
ATOM 595 C CA . HIS A 1 83 ? 10.104 6.475 -7.524 1.00 84.81 83 HIS A CA 1
ATOM 596 C C . HIS A 1 83 ? 9.457 7.025 -8.808 1.00 84.81 83 HIS A C 1
ATOM 598 O O . HIS A 1 83 ? 9.864 6.648 -9.907 1.00 84.81 83 HIS A O 1
ATOM 604 N N . GLY A 1 84 ? 8.456 7.911 -8.702 1.00 79.75 84 GLY A N 1
ATOM 605 C CA . GLY A 1 84 ? 7.843 8.627 -9.836 1.00 79.75 84 GLY A CA 1
ATOM 606 C C . GLY A 1 84 ? 7.051 7.774 -10.844 1.00 79.75 84 GLY A C 1
ATOM 607 O O . GLY A 1 84 ? 6.487 8.316 -11.795 1.00 79.75 84 GLY A O 1
ATOM 608 N N . GLY A 1 85 ? 6.992 6.455 -10.654 1.00 90.19 85 GLY A N 1
ATOM 609 C CA . GLY A 1 85 ? 6.241 5.503 -11.475 1.00 90.19 85 GLY A CA 1
ATOM 610 C C . GLY A 1 85 ? 5.055 4.880 -10.730 1.00 90.19 85 GLY A C 1
ATOM 611 O O . GLY A 1 85 ? 4.873 5.132 -9.542 1.00 90.19 85 GLY A O 1
ATOM 612 N N . PRO A 1 86 ? 4.229 4.066 -11.411 1.00 95.50 86 PRO A N 1
ATOM 613 C CA . PRO A 1 86 ? 3.163 3.316 -10.757 1.00 95.50 86 PRO A CA 1
ATOM 614 C C . PRO A 1 86 ? 3.731 2.299 -9.760 1.00 95.50 86 PRO A C 1
ATOM 616 O O . PRO A 1 86 ? 4.784 1.700 -9.993 1.00 95.50 86 PRO A O 1
ATOM 619 N N . TYR A 1 87 ? 3.009 2.072 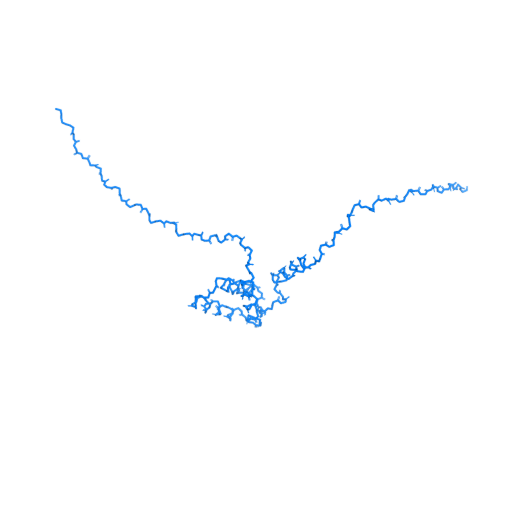-8.666 1.00 95.56 87 TYR A N 1
ATOM 620 C CA . TYR A 1 87 ? 3.416 1.138 -7.628 1.00 95.56 87 TYR A CA 1
ATOM 621 C C . TYR A 1 87 ? 3.482 -0.290 -8.167 1.00 95.56 87 TYR A C 1
ATOM 623 O O . TYR A 1 87 ? 2.550 -0.781 -8.808 1.00 95.56 87 TYR A O 1
ATOM 631 N N . SER A 1 88 ? 4.573 -0.981 -7.854 1.00 94.06 88 SER A N 1
ATOM 632 C CA . SER A 1 88 ? 4.769 -2.388 -8.179 1.00 94.06 88 SER A CA 1
ATOM 633 C C . SER A 1 88 ? 5.363 -3.104 -6.967 1.00 94.06 88 SER A C 1
ATOM 635 O O . SER A 1 88 ? 6.528 -2.863 -6.641 1.00 94.06 88 SER A O 1
ATOM 637 N N . PRO A 1 89 ? 4.630 -4.040 -6.332 1.00 92.31 89 PRO A N 1
ATOM 638 C CA . PRO A 1 89 ? 5.172 -4.849 -5.237 1.00 92.31 89 PRO A CA 1
ATOM 639 C C . PRO A 1 89 ? 6.434 -5.639 -5.629 1.00 92.31 89 PRO A C 1
ATOM 641 O O . PRO A 1 89 ? 7.277 -5.942 -4.786 1.00 92.31 89 PRO A O 1
ATOM 644 N N . ALA A 1 90 ? 6.586 -5.971 -6.916 1.00 88.81 90 ALA A N 1
ATOM 645 C CA . ALA A 1 90 ? 7.758 -6.676 -7.433 1.00 88.81 90 ALA A CA 1
ATOM 646 C C . ALA A 1 90 ? 9.014 -5.788 -7.495 1.00 88.81 90 ALA A C 1
ATOM 648 O O . ALA A 1 90 ? 10.129 -6.298 -7.437 1.00 88.81 90 ALA A O 1
ATOM 649 N N . SER A 1 91 ? 8.836 -4.471 -7.606 1.00 86.75 91 SER A N 1
ATOM 650 C CA . SER A 1 91 ? 9.924 -3.486 -7.677 1.00 86.75 91 SER A CA 1
ATOM 651 C C . SER A 1 91 ? 10.183 -2.795 -6.335 1.00 86.75 91 SER A C 1
ATOM 653 O O . SER A 1 91 ? 11.142 -2.041 -6.200 1.00 86.75 91 SER A O 1
ATOM 655 N N . ASP A 1 92 ? 9.348 -3.074 -5.338 1.00 91.44 92 ASP A N 1
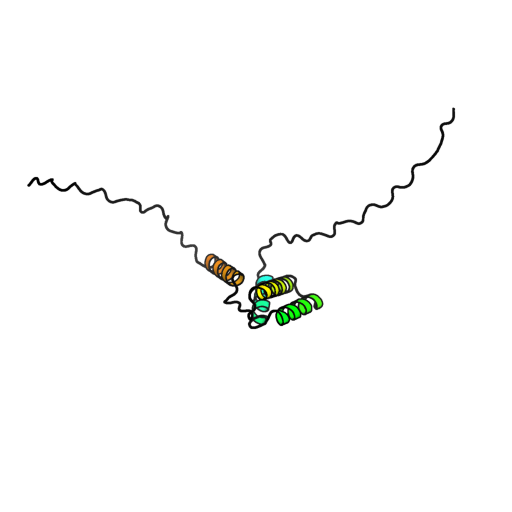ATOM 656 C CA . ASP A 1 92 ? 9.417 -2.488 -4.011 1.00 91.44 92 ASP A CA 1
ATOM 657 C C . ASP A 1 92 ? 10.500 -3.183 -3.146 1.00 91.44 92 ASP A C 1
ATOM 659 O O . ASP A 1 92 ? 10.339 -4.351 -2.767 1.00 91.44 92 ASP A O 1
ATOM 663 N N . PRO A 1 93 ? 11.582 -2.479 -2.756 1.00 90.62 93 PRO A N 1
ATOM 664 C CA . PRO A 1 93 ? 12.704 -3.082 -2.034 1.00 90.62 93 PRO A CA 1
ATOM 665 C C . PRO A 1 93 ? 12.341 -3.596 -0.634 1.00 90.62 93 PRO A C 1
ATOM 667 O O . PRO A 1 93 ? 12.908 -4.588 -0.174 1.00 90.62 93 PRO A O 1
ATOM 670 N N . TYR A 1 94 ? 11.382 -2.970 0.050 1.00 89.69 94 TYR A N 1
ATOM 671 C CA . TYR A 1 94 ? 10.933 -3.428 1.366 1.00 89.69 94 TYR A CA 1
ATOM 672 C C . TYR A 1 94 ? 10.154 -4.738 1.250 1.00 89.69 94 TYR A C 1
ATOM 674 O O . TYR A 1 94 ? 10.368 -5.658 2.040 1.00 89.69 94 TYR A O 1
ATOM 682 N N . VAL A 1 95 ? 9.281 -4.851 0.242 1.00 90.81 95 VAL A N 1
ATOM 683 C CA . VAL A 1 95 ? 8.521 -6.083 -0.023 1.00 90.81 95 VAL A CA 1
ATOM 684 C C . VAL A 1 95 ? 9.474 -7.217 -0.392 1.00 90.81 95 VAL A C 1
ATOM 686 O O . VAL A 1 95 ? 9.358 -8.312 0.161 1.00 90.81 95 VAL A O 1
ATOM 689 N N . GLN A 1 96 ? 10.474 -6.948 -1.237 1.00 91.81 96 GLN A N 1
ATOM 690 C CA . GLN A 1 96 ? 11.508 -7.935 -1.564 1.00 91.81 96 GLN A CA 1
ATOM 691 C C . GLN A 1 96 ? 12.292 -8.389 -0.320 1.00 91.81 96 GLN A C 1
ATOM 693 O O . GLN A 1 96 ? 12.547 -9.586 -0.149 1.00 91.81 96 GLN A O 1
ATOM 698 N N . GLY A 1 97 ? 12.605 -7.470 0.600 1.00 91.38 97 GLY A N 1
ATOM 699 C CA . GLY A 1 97 ? 13.219 -7.799 1.888 1.00 91.38 97 GLY A CA 1
ATOM 700 C C . GLY A 1 97 ? 12.349 -8.723 2.748 1.00 91.38 97 GLY A C 1
ATOM 701 O O . GLY A 1 97 ? 12.844 -9.724 3.272 1.00 91.38 97 GLY A O 1
ATOM 702 N N . GLN A 1 98 ? 11.041 -8.453 2.840 1.00 88.44 98 GLN A N 1
ATOM 703 C CA . GLN A 1 98 ? 10.110 -9.306 3.590 1.00 88.44 98 GLN A CA 1
ATOM 704 C C . GLN A 1 98 ? 9.995 -10.716 2.998 1.00 88.44 98 GLN A C 1
ATOM 706 O O . GLN A 1 98 ? 10.012 -11.697 3.743 1.00 88.44 98 GLN A O 1
ATOM 711 N N . LEU A 1 99 ? 9.876 -10.835 1.673 1.00 86.19 99 LEU A N 1
ATOM 712 C CA . LEU A 1 99 ? 9.771 -12.130 0.992 1.00 86.19 99 LEU A CA 1
ATOM 713 C C . LEU A 1 99 ? 11.043 -12.965 1.167 1.00 86.19 99 LEU A C 1
ATOM 715 O O . LEU A 1 99 ? 10.973 -14.170 1.426 1.00 86.19 99 LEU A O 1
ATOM 719 N N . THR A 1 100 ? 12.201 -12.309 1.092 1.00 85.06 100 THR A N 1
ATOM 720 C CA . THR A 1 100 ? 13.500 -12.942 1.343 1.00 85.06 100 THR A CA 1
ATOM 721 C C . THR A 1 100 ? 13.579 -13.462 2.777 1.00 85.06 100 THR A C 1
ATOM 723 O O . THR A 1 100 ? 13.923 -14.624 2.989 1.00 85.06 100 THR A O 1
ATOM 726 N N . ALA A 1 101 ? 13.182 -12.655 3.766 1.00 85.00 101 ALA A N 1
ATOM 727 C CA . ALA A 1 101 ? 13.158 -13.078 5.164 1.00 85.00 101 ALA A CA 1
ATOM 728 C C . ALA A 1 101 ? 12.238 -14.293 5.388 1.00 85.00 101 ALA A C 1
ATOM 730 O O . ALA A 1 101 ? 12.674 -15.279 5.979 1.00 85.00 101 ALA A O 1
ATOM 731 N N . ARG A 1 102 ? 11.005 -14.277 4.855 1.00 81.19 102 ARG A N 1
ATOM 732 C CA . ARG A 1 102 ? 10.063 -15.415 4.953 1.00 81.19 102 ARG A CA 1
ATOM 733 C C . ARG A 1 102 ? 10.660 -16.696 4.364 1.00 81.19 102 ARG A C 1
ATOM 735 O O . ARG A 1 102 ? 10.663 -17.731 5.022 1.00 81.19 102 ARG A O 1
ATOM 742 N N . SER A 1 103 ? 11.282 -16.592 3.189 1.00 81.00 103 SER A N 1
ATOM 743 C CA . SER A 1 103 ? 11.944 -17.726 2.529 1.00 81.00 103 SER A CA 1
ATOM 744 C C . SER A 1 103 ? 13.041 -18.364 3.394 1.00 81.00 103 SER A C 1
ATOM 746 O O . SER A 1 103 ? 13.248 -19.574 3.340 1.00 81.00 103 SER A O 1
ATOM 748 N N . HIS A 1 104 ? 13.732 -17.576 4.223 1.00 77.06 104 HIS A N 1
ATOM 749 C CA . HIS A 1 104 ? 14.739 -18.086 5.156 1.00 77.06 104 HIS A CA 1
ATOM 750 C C . HIS A 1 104 ? 14.156 -18.702 6.436 1.00 77.06 104 HIS A C 1
ATOM 752 O O . HIS A 1 104 ? 14.819 -19.547 7.037 1.00 77.06 104 HIS A O 1
ATOM 758 N N . HIS A 1 105 ? 12.950 -18.311 6.853 1.00 71.12 105 HIS A N 1
ATOM 759 C CA . HIS A 1 105 ? 12.260 -18.902 8.005 1.00 71.12 105 HIS A CA 1
ATOM 760 C C . HIS A 1 105 ? 11.572 -20.231 7.664 1.00 71.12 105 HIS A C 1
ATOM 762 O O . HIS A 1 105 ? 11.577 -21.138 8.494 1.00 71.12 105 HIS A O 1
ATOM 768 N N . ASP A 1 106 ? 11.033 -20.356 6.448 1.00 65.00 106 ASP A N 1
ATOM 769 C CA . ASP A 1 106 ? 10.345 -21.566 5.972 1.00 65.00 106 ASP A CA 1
ATOM 770 C C . ASP A 1 106 ? 11.300 -22.632 5.416 1.00 65.00 106 ASP A C 1
ATOM 772 O O . ASP A 1 106 ? 10.923 -23.795 5.242 1.00 65.00 106 ASP A O 1
ATOM 776 N N . ALA A 1 107 ? 12.559 -22.272 5.152 1.00 58.69 107 ALA A N 1
ATOM 777 C CA . ALA A 1 107 ? 13.575 -23.256 4.825 1.00 58.69 107 ALA A CA 1
ATOM 778 C C . ALA A 1 107 ? 13.783 -24.183 6.039 1.00 58.69 107 ALA A C 1
ATOM 780 O O . ALA A 1 107 ? 14.070 -23.689 7.136 1.00 58.69 107 ALA A O 1
ATOM 781 N N . PRO A 1 108 ? 13.703 -25.522 5.885 1.00 51.44 108 PRO A N 1
ATOM 782 C CA . PRO A 1 108 ? 14.142 -26.410 6.945 1.00 51.44 108 PRO A CA 1
ATOM 783 C C . PRO A 1 108 ? 15.576 -26.019 7.277 1.00 51.44 108 PRO A C 1
ATOM 785 O O . PRO A 1 108 ? 16.423 -25.922 6.387 1.00 51.44 108 PRO A O 1
ATOM 788 N N . ARG A 1 109 ? 15.845 -25.765 8.559 1.00 54.19 109 ARG A N 1
ATOM 789 C CA . ARG A 1 109 ? 17.198 -25.548 9.061 1.00 54.19 109 ARG A CA 1
ATOM 790 C C . ARG A 1 109 ? 17.967 -26.857 8.886 1.00 54.19 109 ARG A C 1
ATOM 792 O O . ARG A 1 109 ? 18.169 -27.596 9.843 1.00 54.19 109 ARG A O 1
ATOM 799 N N . THR A 1 110 ? 18.389 -27.178 7.666 1.00 56.91 110 THR A N 1
ATOM 800 C CA . THR A 1 110 ? 19.487 -28.110 7.462 1.00 56.91 110 THR A CA 1
ATOM 801 C C . THR A 1 110 ? 20.644 -27.519 8.249 1.00 56.91 110 THR A C 1
ATOM 803 O O . THR A 1 110 ? 21.003 -26.364 7.982 1.00 56.91 110 THR A O 1
ATOM 806 N N . PRO A 1 111 ? 21.190 -28.226 9.255 1.00 50.81 111 PRO A N 1
ATOM 807 C CA . PRO A 1 111 ? 22.396 -27.761 9.907 1.00 50.81 111 PRO A CA 1
ATOM 808 C C . PRO A 1 111 ? 23.411 -27.549 8.794 1.00 50.81 111 PRO A C 1
ATOM 810 O O . PRO A 1 111 ? 23.728 -28.479 8.053 1.00 50.81 111 PRO A O 1
ATOM 813 N N . GLN A 1 112 ? 23.843 -26.302 8.619 1.00 50.03 112 GLN A N 1
ATOM 814 C CA . GLN A 1 112 ? 24.957 -25.993 7.744 1.00 50.03 112 GLN A CA 1
ATOM 815 C C . GLN A 1 112 ? 26.097 -26.905 8.211 1.00 50.03 112 GLN A C 1
ATOM 817 O O . GLN A 1 112 ? 26.507 -26.765 9.369 1.00 50.03 112 GLN A O 1
ATOM 822 N N . PRO A 1 113 ? 26.556 -27.888 7.406 1.00 48.31 113 PRO A N 1
ATOM 823 C CA . PRO A 1 113 ? 27.684 -28.703 7.816 1.00 48.31 113 PRO A CA 1
ATOM 824 C C . PRO A 1 113 ? 28.808 -27.722 8.109 1.00 48.31 113 PRO A C 1
ATOM 826 O O . PRO A 1 113 ? 29.061 -26.819 7.305 1.00 48.31 113 PRO A O 1
ATOM 829 N N . ALA A 1 114 ? 29.357 -27.832 9.319 1.00 56.00 114 ALA A N 1
ATOM 830 C CA . ALA A 1 114 ? 30.323 -26.907 9.877 1.00 56.00 114 ALA A CA 1
ATOM 831 C C . ALA A 1 114 ? 31.279 -26.440 8.779 1.00 56.00 114 ALA A C 1
ATOM 833 O O . ALA A 1 114 ? 32.046 -27.230 8.227 1.00 56.00 114 ALA A O 1
ATOM 834 N N . ARG A 1 115 ? 31.239 -25.142 8.469 1.00 57.16 115 ARG A N 1
ATOM 835 C CA . ARG A 1 115 ? 32.065 -24.494 7.439 1.00 57.16 115 ARG A CA 1
ATOM 836 C C . ARG A 1 115 ? 33.577 -24.547 7.756 1.00 57.16 115 ARG A C 1
ATOM 838 O O . ARG A 1 115 ? 34.355 -23.888 7.086 1.00 57.16 115 ARG A O 1
ATOM 845 N N . ASN A 1 116 ? 33.980 -25.353 8.747 1.00 55.25 116 ASN A N 1
ATOM 846 C CA . ASN A 1 116 ? 35.316 -25.486 9.322 1.00 55.25 116 ASN A CA 1
ATOM 847 C C . ASN A 1 116 ? 35.839 -26.940 9.369 1.00 55.25 116 ASN A C 1
ATOM 849 O O . ASN A 1 116 ? 36.709 -27.236 10.180 1.00 55.25 116 ASN A O 1
ATOM 853 N N . ALA A 1 117 ? 35.351 -27.860 8.527 1.00 54.06 117 ALA A N 1
ATOM 854 C CA . ALA A 1 117 ? 35.866 -29.241 8.478 1.00 54.06 117 ALA A CA 1
ATOM 855 C C . ALA A 1 117 ? 36.603 -29.618 7.174 1.00 54.06 117 ALA A C 1
ATOM 857 O O . ALA A 1 117 ? 36.784 -30.799 6.899 1.00 54.06 117 ALA A O 1
ATOM 858 N N . ALA A 1 118 ? 37.044 -28.649 6.361 1.00 50.41 118 ALA A N 1
ATOM 859 C CA . ALA A 1 118 ? 37.748 -28.947 5.106 1.00 50.41 118 ALA A CA 1
ATOM 860 C C . ALA A 1 118 ? 38.893 -27.971 4.779 1.00 50.41 118 ALA A C 1
ATOM 862 O O . ALA A 1 118 ? 39.025 -27.501 3.655 1.00 50.41 118 ALA A O 1
ATOM 863 N N . LEU A 1 119 ? 39.756 -27.698 5.760 1.00 51.66 119 LEU A N 1
ATOM 864 C CA . LEU A 1 119 ? 41.129 -27.239 5.507 1.00 51.66 119 LEU A CA 1
ATOM 865 C C . LEU A 1 119 ? 42.134 -28.285 6.014 1.00 51.66 119 LEU A C 1
ATOM 867 O O . LEU A 1 119 ? 43.119 -27.963 6.668 1.00 51.66 119 LEU A O 1
ATOM 871 N N . THR A 1 120 ? 41.905 -29.561 5.701 1.00 56.97 120 THR A N 1
ATOM 872 C CA . THR A 1 120 ? 43.021 -30.508 5.605 1.00 56.97 120 THR A CA 1
ATOM 873 C C . THR A 1 120 ? 43.617 -30.330 4.217 1.00 56.97 120 THR A C 1
ATOM 875 O O . THR A 1 120 ? 43.176 -30.935 3.244 1.00 56.97 120 THR A O 1
ATOM 878 N N . LEU A 1 121 ? 44.593 -29.428 4.127 1.00 61.03 121 LEU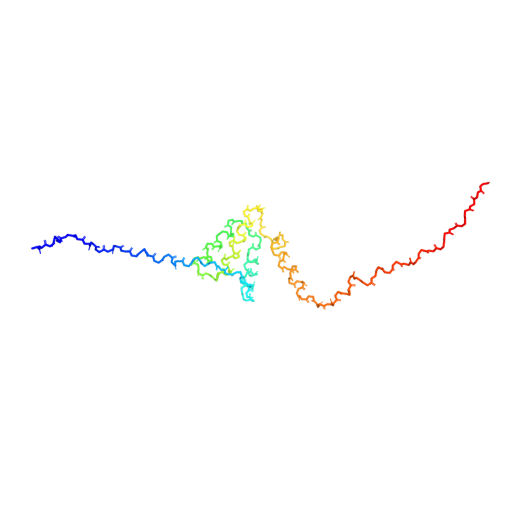 A N 1
ATOM 879 C CA . LEU A 1 121 ? 45.532 -29.384 3.011 1.00 61.03 121 LEU A CA 1
ATOM 880 C C . LEU A 1 121 ? 46.149 -30.784 2.843 1.00 61.03 121 LEU A C 1
ATOM 882 O O . LEU A 1 121 ? 46.611 -31.348 3.841 1.00 61.03 121 LEU A O 1
ATOM 886 N N . PRO A 1 122 ? 46.192 -31.367 1.633 1.00 60.38 122 PRO A N 1
ATOM 887 C CA . PRO A 1 122 ? 47.050 -32.520 1.410 1.00 60.38 122 PRO A CA 1
ATOM 888 C C . PRO A 1 122 ? 48.504 -32.096 1.654 1.00 60.38 122 PRO A C 1
ATOM 890 O O . PRO A 1 122 ? 48.922 -31.013 1.240 1.00 60.38 122 PRO A O 1
ATOM 893 N N . ALA A 1 123 ? 49.258 -32.941 2.361 1.00 65.56 123 ALA A N 1
ATOM 894 C CA . ALA A 1 123 ? 50.680 -32.730 2.611 1.00 65.56 123 ALA A CA 1
ATOM 895 C C . ALA A 1 123 ? 51.419 -32.426 1.291 1.00 65.56 123 ALA A C 1
ATOM 897 O O . ALA A 1 123 ? 51.117 -33.061 0.274 1.00 65.56 123 ALA A O 1
ATOM 898 N N . PRO A 1 124 ? 52.374 -31.478 1.273 1.00 65.12 124 PRO A N 1
ATOM 899 C CA . PRO A 1 124 ? 53.134 -31.195 0.065 1.00 65.12 124 PRO A CA 1
ATOM 900 C C . PRO A 1 124 ? 53.903 -32.453 -0.355 1.00 65.12 124 PRO A C 1
ATOM 902 O O . PRO A 1 124 ? 54.626 -33.049 0.445 1.00 65.12 124 PRO A O 1
ATOM 905 N N . GLY A 1 125 ? 53.716 -32.870 -1.610 1.00 70.75 125 GLY A N 1
ATOM 906 C CA . GLY A 1 125 ? 54.488 -33.953 -2.215 1.00 70.75 125 GLY A CA 1
ATOM 907 C C . GLY A 1 125 ? 55.993 -33.643 -2.212 1.00 70.75 125 GLY A C 1
ATOM 908 O O . GLY A 1 125 ? 56.382 -32.476 -2.103 1.00 70.75 125 GLY A O 1
ATOM 909 N N . PRO A 1 126 ? 56.858 -34.668 -2.310 1.00 72.88 126 PRO A N 1
ATOM 910 C CA . PRO A 1 126 ? 58.299 -34.479 -2.205 1.00 72.88 126 PRO A CA 1
ATOM 911 C C . PRO A 1 126 ? 58.826 -33.577 -3.337 1.00 72.88 126 PRO A C 1
ATOM 913 O O . PRO A 1 126 ? 58.331 -33.662 -4.466 1.00 72.88 126 PRO A O 1
ATOM 916 N N . PRO A 1 127 ? 59.829 -32.721 -3.066 1.00 67.31 127 PRO A N 1
ATOM 917 C CA . PRO A 1 127 ? 60.370 -31.816 -4.072 1.00 67.31 127 PRO A CA 1
ATOM 918 C C . PRO A 1 127 ? 61.051 -32.591 -5.209 1.00 67.31 127 PRO A C 1
ATOM 920 O O . PRO A 1 127 ? 61.728 -33.595 -4.983 1.00 67.31 127 PRO A O 1
ATOM 923 N N . ALA A 1 128 ? 60.874 -32.105 -6.440 1.00 70.62 128 ALA A N 1
ATOM 924 C CA . ALA A 1 128 ? 61.495 -32.674 -7.632 1.00 70.62 128 ALA A CA 1
ATOM 925 C C . ALA A 1 128 ? 63.037 -32.590 -7.566 1.00 70.62 128 ALA A C 1
ATOM 927 O O . ALA A 1 128 ? 63.572 -31.609 -7.039 1.00 70.62 128 ALA A O 1
ATOM 928 N N . PRO A 1 129 ? 63.774 -33.576 -8.116 1.00 66.75 129 PRO A N 1
ATOM 929 C CA . PRO A 1 129 ? 65.229 -33.555 -8.088 1.00 66.75 129 PRO A CA 1
ATOM 930 C C . PRO A 1 129 ? 65.786 -32.460 -9.005 1.00 66.75 129 PRO A C 1
ATOM 932 O O . PRO A 1 129 ? 65.418 -32.345 -10.176 1.00 66.75 129 PRO A O 1
ATOM 935 N N . PHE A 1 130 ? 66.708 -31.676 -8.451 1.00 63.59 130 PHE A N 1
ATOM 936 C CA . PHE A 1 130 ? 67.426 -30.613 -9.142 1.00 63.59 130 PHE A CA 1
ATOM 937 C C . PHE A 1 130 ? 68.326 -31.211 -10.234 1.00 63.59 130 PHE A C 1
ATOM 939 O O . PHE A 1 130 ? 69.162 -32.070 -9.952 1.00 63.59 130 PHE A O 1
ATOM 946 N N . ARG A 1 131 ? 68.163 -30.762 -11.482 1.00 64.94 131 ARG A N 1
ATOM 947 C CA . ARG A 1 131 ? 69.055 -31.107 -12.596 1.00 64.94 131 ARG A CA 1
ATOM 948 C C . ARG A 1 131 ? 69.924 -29.895 -12.943 1.00 64.94 131 ARG A C 1
ATOM 950 O O . ARG A 1 131 ? 69.360 -28.901 -13.395 1.00 64.94 131 ARG A O 1
ATOM 957 N N . PRO A 1 132 ? 71.251 -29.944 -12.749 1.00 63.03 132 PRO A N 1
ATOM 958 C CA . PRO A 1 132 ? 72.149 -28.984 -13.376 1.00 63.03 132 PRO A CA 1
ATOM 959 C C . PRO A 1 132 ? 72.383 -29.356 -14.851 1.00 63.03 132 PRO A C 1
ATOM 961 O O . PRO A 1 132 ? 72.330 -30.538 -15.204 1.00 63.03 132 PRO A O 1
ATOM 964 N N . SER A 1 133 ? 72.583 -28.329 -15.683 1.00 67.75 133 SER A N 1
ATOM 965 C CA . SER A 1 133 ? 72.873 -28.418 -17.124 1.00 67.75 133 SER A CA 1
ATOM 966 C C . SER A 1 133 ? 74.188 -29.116 -17.445 1.00 67.75 133 SER A C 1
ATOM 968 O O . SER A 1 133 ? 75.149 -28.944 -16.662 1.00 67.75 133 SER A O 1
#

Solvent-accessible surface area (backbone atoms only — not comparable to full-atom values): 8624 Å² total; per-residue (Å²): 142,80,86,85,88,82,87,82,79,78,84,81,72,82,74,79,78,81,73,68,69,76,74,71,71,67,93,65,82,75,49,75,67,43,49,53,42,33,55,50,52,52,61,71,40,49,65,36,38,42,71,56,34,46,52,52,30,54,50,33,56,75,68,67,51,57,68,49,46,42,52,44,32,49,55,50,27,56,51,23,69,79,64,76,48,56,38,45,68,91,76,33,68,68,53,52,50,52,55,53,52,51,56,63,68,72,43,78,83,66,77,73,72,68,95,80,79,80,82,79,73,77,77,84,74,83,82,80,83,88,78,82,134

Sequence (133 aa):
MTPSATPSATPPATPPDESAVEAVAEPHEPGPGERAARDRVRAEAAGMTHPGAREALEAARAAGADPAVVAEWQRIEEHLVDHGGPYSPASDPYVQGQLTARSHHDAPRTPQPARNAALTLPAPGPPAPFRPS

Mean predicted aligned error: 16.91 Å

Radius of gyration: 32.36 Å; Cα contacts (8 Å, |Δi|>4): 64; chains: 1; bounding box: 86×77×86 Å